Protein AF-A0A931UZX5-F1 (afdb_monomer)

Foldseek 3Di:
DLPVVLVVLVVLLVVLVVLLVLLLVQLCCCQPVVDDDLVSLLSLLCSLPVRQLVSLVCCVVPVLVSVVVLPDPNVLCVVLVVLSVVLVVLNVVLVVQPRDNRSPDDDSSSSVSSNVSSVSSVVSSVVVCVVVVVSVVVD

Structure (mmCIF, N/CA/C/O backbone):
data_AF-A0A931UZX5-F1
#
_entry.id   AF-A0A931UZX5-F1
#
loop_
_atom_site.group_PDB
_atom_site.id
_atom_site.type_symbol
_atom_site.label_atom_id
_atom_site.label_alt_id
_atom_site.label_comp_id
_atom_site.label_asym_id
_atom_site.label_entity_id
_atom_site.label_seq_id
_atom_site.pdbx_PDB_ins_code
_atom_site.Cartn_x
_atom_site.Cartn_y
_atom_site.Cartn_z
_atom_site.occupancy
_atom_site.B_iso_or_equiv
_atom_site.auth_seq_id
_atom_site.auth_comp_id
_atom_site.auth_asym_id
_atom_site.auth_atom_id
_atom_site.pdbx_PDB_model_num
ATOM 1 N N . MET A 1 1 ? -21.468 10.381 15.859 1.00 45.28 1 MET A N 1
ATOM 2 C CA . MET A 1 1 ? -20.425 10.963 14.984 1.00 45.28 1 MET A CA 1
ATOM 3 C C . MET A 1 1 ? -19.444 9.916 14.432 1.00 45.28 1 MET A C 1
ATOM 5 O O . MET A 1 1 ? -18.568 10.301 13.679 1.00 45.28 1 MET A O 1
ATOM 9 N N . SER A 1 2 ? -19.591 8.616 14.731 1.00 55.69 2 SER A N 1
ATOM 10 C CA . SER A 1 2 ? -18.682 7.550 14.265 1.00 55.69 2 SER A CA 1
ATOM 11 C C . SER A 1 2 ? -19.001 6.998 12.866 1.00 55.69 2 SER A C 1
ATOM 13 O O . SER A 1 2 ? -18.079 6.695 12.118 1.00 55.69 2 SER A O 1
ATOM 15 N N . ALA A 1 3 ? -20.280 6.925 12.477 1.00 58.62 3 ALA A N 1
ATOM 16 C CA . ALA A 1 3 ? -20.694 6.340 11.193 1.00 58.62 3 ALA A CA 1
ATOM 17 C C . ALA A 1 3 ? -20.108 7.069 9.964 1.00 58.62 3 ALA A C 1
ATOM 19 O O . ALA A 1 3 ? -19.601 6.425 9.055 1.00 58.62 3 ALA A O 1
ATOM 20 N N . SER A 1 4 ? -20.063 8.408 9.976 1.00 67.81 4 SER A N 1
ATOM 21 C CA . SER A 1 4 ? -19.553 9.197 8.842 1.00 67.81 4 SER A CA 1
ATOM 22 C C . SER A 1 4 ? -18.042 9.063 8.616 1.00 67.81 4 SER A C 1
ATOM 24 O O . SER A 1 4 ? -17.570 9.292 7.506 1.00 67.81 4 SER A O 1
ATOM 26 N N . LEU A 1 5 ?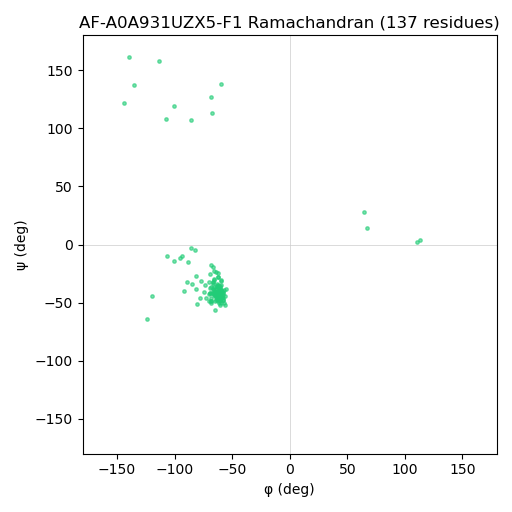 -17.271 8.724 9.657 1.00 68.81 5 LEU A N 1
ATOM 27 C CA . LEU A 1 5 ? -15.826 8.503 9.540 1.00 68.81 5 LEU A CA 1
ATOM 28 C C . LEU A 1 5 ? -15.538 7.123 8.941 1.00 68.81 5 LEU A C 1
ATOM 30 O O . LEU A 1 5 ? -14.756 7.025 8.001 1.00 68.81 5 LEU A O 1
ATOM 34 N N . LEU A 1 6 ? -16.224 6.084 9.427 1.00 68.62 6 LEU A N 1
ATOM 35 C CA . LEU A 1 6 ? -16.111 4.727 8.886 1.00 68.62 6 LEU A CA 1
ATOM 36 C C . LEU A 1 6 ? -16.567 4.659 7.423 1.00 68.62 6 LEU A C 1
ATOM 38 O O . LEU A 1 6 ? -15.881 4.062 6.602 1.00 68.62 6 LEU A O 1
ATOM 42 N N . GLU A 1 7 ? -17.665 5.333 7.068 1.00 69.44 7 GLU A N 1
ATOM 43 C CA . GLU A 1 7 ? -18.126 5.443 5.676 1.00 69.44 7 GLU A CA 1
ATOM 44 C C . GLU A 1 7 ? -17.115 6.183 4.786 1.00 69.44 7 GLU A C 1
ATOM 46 O O . GLU A 1 7 ? -16.839 5.755 3.665 1.00 69.44 7 GLU A O 1
ATOM 51 N N . SER A 1 8 ? -16.523 7.277 5.279 1.00 73.00 8 SER A N 1
ATOM 52 C CA . SER A 1 8 ? -15.488 8.017 4.545 1.00 73.00 8 SER A CA 1
ATOM 53 C C . SER A 1 8 ? -14.241 7.164 4.304 1.00 73.00 8 SER A C 1
ATOM 55 O O . SER A 1 8 ? -13.688 7.186 3.204 1.00 73.00 8 SER A O 1
ATOM 57 N N . ILE A 1 9 ? -13.804 6.409 5.311 1.00 70.38 9 ILE A N 1
ATOM 58 C CA . ILE A 1 9 ? -12.637 5.530 5.203 1.00 70.38 9 ILE A CA 1
ATOM 59 C C . ILE A 1 9 ? -12.942 4.355 4.276 1.00 70.38 9 ILE A C 1
ATOM 61 O O . ILE A 1 9 ? -12.145 4.065 3.392 1.00 70.38 9 ILE A O 1
ATOM 65 N N . HIS A 1 10 ? -14.133 3.763 4.366 1.00 74.12 10 HIS A N 1
ATOM 66 C CA . HIS A 1 10 ? -14.575 2.735 3.428 1.00 74.12 10 HIS A CA 1
ATOM 67 C C . HIS A 1 10 ? -14.565 3.243 1.975 1.00 74.12 10 HIS A C 1
ATOM 69 O O . HIS A 1 10 ? -14.051 2.577 1.080 1.00 74.12 10 HIS A O 1
ATOM 75 N N . HIS A 1 11 ? -15.041 4.467 1.722 1.00 75.44 11 HIS A N 1
ATOM 76 C CA . HIS A 1 11 ? -14.954 5.077 0.392 1.00 75.44 11 HIS A CA 1
ATOM 77 C C . HIS A 1 11 ? -13.513 5.310 -0.086 1.00 75.44 11 HIS A C 1
ATOM 79 O O . HIS A 1 11 ? -13.242 5.194 -1.285 1.00 75.44 11 HIS A O 1
ATOM 85 N N . GLN A 1 12 ? -12.592 5.662 0.815 1.00 76.06 12 GLN A N 1
ATOM 86 C CA . GLN A 1 12 ? -11.167 5.765 0.490 1.00 76.06 12 GLN A CA 1
ATOM 87 C C . GLN A 1 12 ? -10.574 4.390 0.164 1.00 76.06 12 GLN A C 1
ATOM 89 O O . GLN A 1 12 ? -9.854 4.277 -0.826 1.00 76.06 12 GLN A O 1
ATOM 94 N N . HIS A 1 13 ? -10.947 3.364 0.928 1.00 80.62 13 HIS A N 1
ATOM 95 C CA . HIS A 1 13 ? -10.505 1.984 0.755 1.00 80.62 13 HIS A CA 1
ATOM 96 C C . HIS A 1 13 ? -10.961 1.414 -0.601 1.00 80.62 13 HIS A C 1
ATOM 98 O O . HIS A 1 13 ? -10.149 0.895 -1.361 1.00 80.62 13 HIS A O 1
ATOM 104 N N . VAL A 1 14 ? -12.222 1.616 -1.001 1.00 80.19 14 VAL A N 1
ATOM 105 C CA . VAL A 1 14 ? -12.709 1.178 -2.327 1.00 80.19 14 VAL A CA 1
ATOM 106 C C . VAL A 1 14 ? -11.896 1.810 -3.463 1.00 80.19 14 VAL A C 1
ATOM 108 O O . VAL A 1 14 ? -11.436 1.122 -4.371 1.00 80.19 14 VAL A O 1
ATOM 111 N N . ARG A 1 15 ? -11.645 3.124 -3.398 1.00 82.94 15 ARG A N 1
ATOM 112 C CA . ARG A 1 15 ? -10.838 3.821 -4.419 1.00 82.94 15 ARG A CA 1
ATOM 113 C C . ARG A 1 15 ? -9.379 3.371 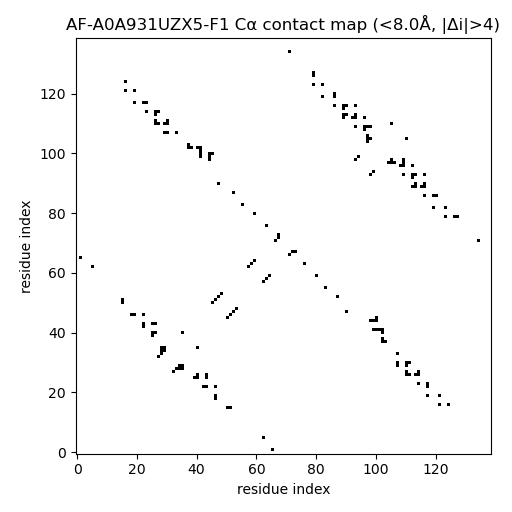-4.431 1.00 82.94 15 ARG A C 1
ATOM 115 O O . ARG A 1 15 ? -8.713 3.460 -5.463 1.00 82.94 15 ARG A O 1
ATOM 122 N N . LEU A 1 16 ? -8.858 2.969 -3.279 1.00 88.25 16 LEU A N 1
ATOM 123 C CA . LEU A 1 16 ? -7.515 2.430 -3.138 1.00 88.25 16 LEU A CA 1
ATOM 124 C C . LEU A 1 16 ? -7.406 1.055 -3.802 1.00 88.25 16 LEU A C 1
ATOM 126 O O . LEU A 1 16 ? -6.432 0.830 -4.517 1.00 88.25 16 LEU A O 1
ATOM 130 N N . LEU A 1 17 ? -8.408 0.188 -3.638 1.00 87.50 17 LEU A N 1
ATOM 131 C CA . LEU A 1 17 ? -8.464 -1.124 -4.289 1.00 87.50 17 LEU A CA 1
ATOM 132 C C . LEU A 1 17 ? -8.523 -1.017 -5.816 1.00 87.50 17 LEU A C 1
ATOM 134 O O . LEU A 1 17 ? -7.799 -1.737 -6.505 1.00 87.50 17 LEU A O 1
ATOM 138 N N . ASP A 1 18 ? -9.296 -0.069 -6.352 1.00 88.12 18 ASP A N 1
ATOM 139 C CA . ASP A 1 18 ? -9.319 0.193 -7.798 1.00 88.12 18 ASP A CA 1
ATOM 140 C C . ASP A 1 18 ? -7.915 0.556 -8.316 1.00 88.12 18 ASP A C 1
ATOM 142 O O . ASP A 1 18 ? -7.408 -0.028 -9.279 1.00 88.12 18 ASP A O 1
ATOM 146 N N . LYS A 1 19 ? -7.227 1.472 -7.621 1.00 91.12 19 LYS A N 1
ATOM 147 C CA . LYS A 1 19 ? -5.852 1.869 -7.966 1.00 91.12 19 LYS A CA 1
ATOM 148 C C . LYS A 1 19 ? -4.838 0.743 -7.775 1.00 91.12 19 LYS A C 1
ATOM 150 O O . LYS A 1 19 ? -3.868 0.659 -8.531 1.00 91.12 19 LYS A O 1
ATOM 155 N N . LEU A 1 20 ? -5.037 -0.120 -6.784 1.00 93.12 20 LEU A N 1
ATOM 156 C CA . LEU A 1 20 ? -4.201 -1.293 -6.556 1.00 93.12 20 LEU A CA 1
ATOM 157 C C . LEU A 1 20 ? -4.321 -2.279 -7.724 1.00 93.12 20 LEU A C 1
ATOM 159 O O . LEU A 1 20 ? -3.304 -2.778 -8.207 1.00 93.12 20 LEU A O 1
ATOM 163 N N . ALA A 1 21 ? -5.535 -2.512 -8.227 1.00 91.25 21 ALA A N 1
ATOM 164 C CA . ALA A 1 21 ? -5.774 -3.370 -9.384 1.00 91.25 21 ALA A CA 1
ATOM 165 C C . ALA A 1 21 ? -5.112 -2.817 -10.658 1.00 91.25 21 ALA A C 1
ATOM 167 O O . ALA A 1 21 ? -4.454 -3.563 -11.392 1.00 91.25 21 ALA A O 1
ATOM 168 N N . GLU A 1 22 ? -5.217 -1.505 -10.894 1.00 91.38 22 GLU A N 1
ATOM 169 C CA . GLU A 1 22 ? -4.519 -0.825 -11.992 1.00 91.38 22 GLU A CA 1
ATOM 170 C C . GLU A 1 22 ? -2.994 -0.957 -11.864 1.00 91.38 22 GLU A C 1
ATOM 172 O O . GLU A 1 22 ? -2.320 -1.358 -12.817 1.00 91.38 22 GLU A O 1
ATOM 177 N N . THR A 1 23 ? -2.454 -0.702 -10.669 1.00 91.69 23 THR A N 1
ATOM 178 C CA . THR A 1 23 ? -1.021 -0.837 -10.361 1.00 91.69 23 THR A CA 1
ATOM 179 C C . THR A 1 23 ? -0.546 -2.271 -10.603 1.00 91.69 23 THR A C 1
ATOM 181 O O . THR A 1 23 ? 0.467 -2.492 -11.264 1.00 91.69 23 THR A O 1
ATOM 184 N N . SER A 1 24 ? -1.314 -3.262 -10.149 1.00 92.81 24 SER A N 1
ATOM 185 C CA . SER A 1 24 ? -1.045 -4.688 -10.361 1.00 92.81 24 SER A CA 1
ATOM 186 C C . SER A 1 24 ? -0.989 -5.068 -11.841 1.00 92.81 24 SER A C 1
ATOM 188 O O . SER A 1 24 ? -0.149 -5.870 -12.253 1.00 92.81 24 SER A O 1
ATOM 190 N N . ALA A 1 25 ? -1.863 -4.498 -12.674 1.00 91.50 25 ALA A N 1
ATOM 191 C CA . ALA A 1 25 ? -1.840 -4.743 -14.113 1.00 91.50 25 ALA A CA 1
ATOM 192 C C . ALA A 1 25 ? -0.565 -4.189 -14.771 1.00 91.50 25 ALA A C 1
ATOM 194 O O . ALA A 1 25 ? 0.056 -4.887 -15.570 1.00 91.50 25 ALA A O 1
ATOM 195 N N . VAL A 1 26 ? -0.147 -2.973 -14.401 1.00 90.50 26 VAL A N 1
ATOM 196 C CA . VAL A 1 26 ? 1.085 -2.350 -14.919 1.00 90.50 26 VAL A CA 1
ATOM 197 C C . VAL A 1 26 ? 2.325 -3.130 -14.486 1.00 90.50 26 VAL A C 1
ATOM 199 O O . VAL A 1 26 ? 3.213 -3.400 -15.289 1.00 90.50 26 VAL A O 1
ATOM 202 N N . VAL A 1 27 ? 2.390 -3.533 -13.218 1.00 90.38 27 VAL A N 1
ATOM 203 C CA . VAL A 1 27 ? 3.542 -4.269 -12.687 1.00 90.38 27 VAL A CA 1
ATOM 204 C C . VAL A 1 27 ? 3.681 -5.635 -13.353 1.00 90.38 27 VAL A C 1
ATOM 206 O O . VAL A 1 27 ? 4.789 -6.023 -13.727 1.00 90.38 27 VAL A O 1
ATOM 209 N N . ARG A 1 28 ? 2.564 -6.336 -13.583 1.00 89.12 28 ARG A N 1
ATOM 210 C CA . ARG A 1 28 ? 2.568 -7.609 -14.312 1.00 89.12 28 ARG A CA 1
ATOM 211 C C . ARG A 1 28 ? 2.996 -7.457 -15.766 1.00 89.12 28 ARG A C 1
ATOM 213 O O . ARG A 1 28 ? 3.790 -8.273 -16.209 1.00 89.12 28 ARG A O 1
ATOM 220 N N .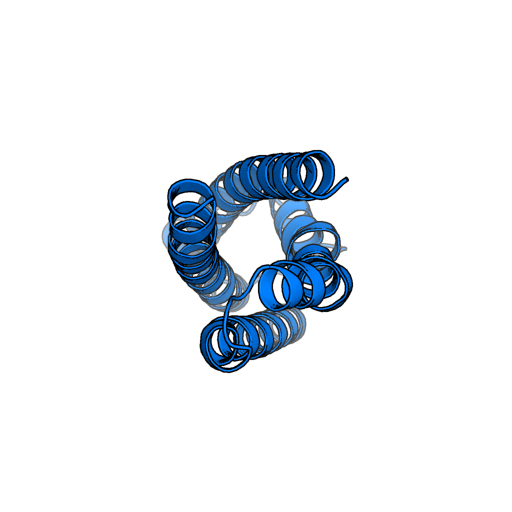 SER A 1 29 ? 2.566 -6.416 -16.485 1.00 87.44 29 SER A N 1
ATOM 221 C CA . SER A 1 29 ? 3.006 -6.235 -17.880 1.00 87.44 29 SER A CA 1
ATOM 222 C C . SER A 1 29 ? 4.517 -6.010 -17.990 1.00 87.44 29 SER A C 1
ATOM 224 O O . SER A 1 29 ? 5.147 -6.471 -18.938 1.00 87.44 29 SER A O 1
ATOM 226 N N . VAL A 1 30 ? 5.124 -5.336 -17.007 1.00 86.06 30 VAL A N 1
ATOM 227 C CA . VAL A 1 30 ? 6.585 -5.171 -16.959 1.00 86.06 30 VAL A CA 1
ATOM 228 C C . VAL A 1 30 ? 7.277 -6.480 -16.572 1.00 86.06 30 VAL A C 1
ATOM 230 O O . VAL A 1 30 ? 8.249 -6.861 -17.218 1.00 86.06 30 VAL A O 1
ATOM 233 N N . ARG A 1 31 ? 6.786 -7.175 -15.537 1.00 85.56 31 ARG A N 1
ATOM 234 C CA . ARG A 1 31 ? 7.404 -8.406 -15.016 1.00 85.56 31 ARG A CA 1
ATOM 235 C C . ARG A 1 31 ? 7.295 -9.582 -15.991 1.00 85.56 31 ARG A C 1
ATOM 237 O O . ARG A 1 31 ? 8.278 -10.287 -16.190 1.00 85.56 31 ARG A O 1
ATOM 244 N N . ASP A 1 32 ? 6.111 -9.801 -16.559 1.00 86.75 32 ASP A N 1
ATOM 245 C CA . ASP A 1 32 ? 5.783 -11.003 -17.333 1.00 86.75 32 ASP A CA 1
ATOM 246 C C . ASP A 1 32 ? 6.073 -10.813 -18.829 1.00 86.75 32 ASP A C 1
ATOM 248 O O . ASP A 1 32 ? 6.613 -11.714 -19.469 1.00 86.75 32 ASP A O 1
ATOM 252 N N . ASP A 1 33 ? 5.770 -9.627 -19.373 1.00 84.56 33 ASP A N 1
ATOM 253 C CA . ASP A 1 33 ? 5.868 -9.357 -20.814 1.00 84.56 33 ASP A CA 1
ATOM 254 C C . ASP A 1 33 ? 7.062 -8.460 -21.186 1.00 84.56 33 ASP A C 1
ATOM 256 O O . ASP A 1 33 ? 7.356 -8.270 -22.369 1.00 84.56 33 ASP A O 1
ATOM 260 N N . GLY A 1 34 ? 7.750 -7.868 -20.200 1.00 81.00 34 GLY A N 1
ATOM 261 C CA . GLY A 1 34 ? 8.817 -6.890 -20.435 1.00 81.00 34 GLY A CA 1
ATOM 262 C C . GLY A 1 34 ? 8.322 -5.572 -21.047 1.00 81.00 34 GLY A C 1
ATOM 263 O O . GLY A 1 34 ? 9.124 -4.786 -21.554 1.00 81.00 34 GLY A O 1
ATOM 264 N N . ILE A 1 35 ? 7.007 -5.323 -21.034 1.00 79.44 35 ILE A N 1
ATOM 265 C CA . ILE A 1 35 ? 6.392 -4.144 -21.649 1.00 79.44 35 ILE A CA 1
ATOM 266 C C . ILE A 1 35 ? 6.424 -2.988 -20.652 1.00 79.44 35 ILE A C 1
ATOM 268 O O . ILE A 1 35 ? 5.652 -2.956 -19.691 1.00 79.44 35 ILE A O 1
ATOM 272 N N . LEU A 1 36 ? 7.294 -2.013 -20.919 1.00 79.81 36 LEU A N 1
ATOM 273 C CA . LEU A 1 36 ? 7.424 -0.795 -20.125 1.00 79.81 36 LEU A CA 1
ATOM 274 C C . LEU A 1 36 ? 6.704 0.385 -20.784 1.00 79.81 36 LEU A C 1
ATOM 276 O O . LEU A 1 36 ? 7.083 0.842 -21.861 1.00 79.81 36 LEU A O 1
ATOM 280 N N . ASP A 1 37 ? 5.718 0.925 -20.074 1.00 84.44 37 ASP A N 1
ATOM 281 C CA . ASP A 1 37 ? 5.158 2.251 -20.323 1.00 84.44 37 ASP A CA 1
ATOM 282 C C . ASP A 1 37 ? 5.627 3.193 -19.197 1.00 84.44 37 ASP A C 1
ATOM 284 O O . ASP A 1 37 ? 5.152 3.065 -18.063 1.00 84.44 37 ASP A O 1
ATOM 288 N N . PRO A 1 38 ? 6.551 4.134 -19.469 1.00 82.69 38 PRO A N 1
ATOM 289 C CA . PRO A 1 38 ? 7.093 5.036 -18.451 1.00 82.69 38 PRO A CA 1
ATOM 290 C C . PRO A 1 38 ? 6.038 5.906 -17.759 1.00 82.69 38 PRO A C 1
ATOM 292 O O . PRO A 1 38 ? 6.191 6.245 -16.586 1.00 82.69 38 PRO A O 1
ATOM 295 N N . VAL A 1 39 ? 4.956 6.264 -18.461 1.00 86.06 39 VAL A N 1
ATOM 296 C CA . VAL A 1 39 ? 3.866 7.061 -17.881 1.00 86.06 39 VAL A CA 1
ATOM 297 C C . VAL A 1 39 ? 3.108 6.214 -16.869 1.00 86.06 39 VAL A C 1
ATOM 299 O O . VAL A 1 39 ? 2.923 6.637 -15.730 1.00 86.06 39 VAL A O 1
ATOM 302 N N . ARG A 1 40 ? 2.730 4.989 -17.247 1.00 87.38 40 ARG A N 1
ATOM 303 C CA . ARG A 1 40 ? 2.033 4.068 -16.337 1.00 87.38 40 ARG A CA 1
ATOM 304 C C . ARG A 1 40 ? 2.923 3.632 -15.180 1.00 87.38 40 ARG A C 1
ATOM 306 O O . ARG A 1 40 ? 2.435 3.460 -14.070 1.00 87.38 40 ARG A O 1
ATOM 313 N N . TRP A 1 41 ? 4.228 3.514 -15.402 1.00 87.06 41 TRP A N 1
ATOM 314 C CA . TRP A 1 41 ? 5.163 3.203 -14.330 1.00 87.06 41 TRP A CA 1
ATOM 315 C C . TRP A 1 41 ? 5.304 4.339 -13.309 1.00 87.06 41 TRP A C 1
ATOM 317 O O . TRP A 1 41 ? 5.390 4.097 -12.106 1.00 87.06 41 TRP A O 1
ATOM 327 N N . ARG A 1 42 ? 5.261 5.599 -13.749 1.00 88.62 42 ARG A N 1
ATOM 328 C CA . ARG A 1 42 ? 5.207 6.733 -12.817 1.00 88.62 42 ARG A CA 1
ATOM 329 C C . ARG A 1 42 ? 3.962 6.677 -11.930 1.00 88.62 42 ARG A C 1
ATOM 331 O O . ARG A 1 42 ? 4.046 7.010 -10.751 1.00 88.62 42 ARG A O 1
ATOM 338 N N . GLU A 1 43 ? 2.835 6.212 -12.461 1.00 91.00 43 GLU A N 1
ATOM 339 C CA . GLU A 1 43 ? 1.618 6.015 -11.666 1.00 91.00 43 GLU A CA 1
ATOM 340 C C . GLU A 1 43 ? 1.783 4.922 -10.596 1.00 91.00 43 GLU A C 1
ATOM 342 O O . GLU A 1 43 ? 1.228 5.067 -9.512 1.00 91.00 43 GLU A O 1
ATOM 347 N N . VAL A 1 44 ? 2.621 3.902 -10.819 1.00 92.25 44 VAL A N 1
ATOM 348 C CA . VAL A 1 44 ? 2.990 2.914 -9.783 1.00 92.25 44 VAL A CA 1
ATOM 349 C C . VAL A 1 44 ? 3.732 3.587 -8.624 1.00 92.25 44 VAL A C 1
ATOM 351 O O . VAL A 1 44 ? 3.384 3.379 -7.462 1.00 92.25 44 VAL A O 1
ATOM 354 N N . TYR A 1 45 ? 4.725 4.437 -8.919 1.00 92.75 45 TYR A N 1
ATOM 355 C CA . TYR A 1 45 ? 5.417 5.221 -7.887 1.00 92.75 45 TYR A CA 1
ATOM 356 C C . TYR A 1 45 ? 4.428 6.102 -7.111 1.00 92.75 45 TYR A C 1
ATOM 358 O O . TYR A 1 45 ? 4.414 6.096 -5.878 1.00 92.75 45 TYR A O 1
ATOM 366 N N . ARG A 1 46 ? 3.560 6.828 -7.826 1.00 93.00 46 ARG A N 1
ATOM 367 C CA . ARG A 1 46 ? 2.554 7.699 -7.206 1.00 93.00 46 ARG A CA 1
ATOM 368 C C . ARG A 1 46 ? 1.573 6.914 -6.349 1.00 93.00 46 ARG A C 1
ATOM 370 O O . ARG A 1 46 ? 1.254 7.354 -5.252 1.00 93.00 46 ARG A O 1
ATOM 377 N N . PHE A 1 47 ? 1.133 5.743 -6.796 1.00 94.44 47 PHE A N 1
ATOM 378 C CA . PHE A 1 47 ? 0.283 4.875 -5.993 1.00 94.44 47 PHE A CA 1
ATOM 379 C C . PHE A 1 47 ? 0.948 4.536 -4.656 1.00 94.44 47 PHE A C 1
ATOM 381 O O . PHE A 1 47 ? 0.352 4.783 -3.610 1.00 94.44 47 PHE A O 1
ATOM 388 N N . ILE A 1 48 ? 2.192 4.049 -4.667 1.00 94.75 48 ILE A N 1
ATOM 389 C CA . ILE A 1 48 ? 2.885 3.6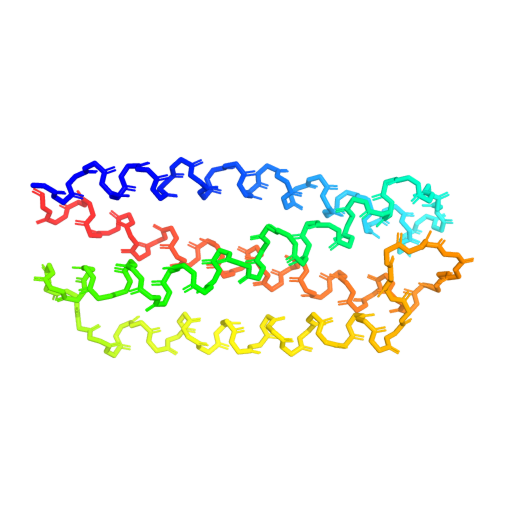59 -3.432 1.00 94.75 48 ILE A CA 1
ATOM 390 C C . ILE A 1 48 ? 3.055 4.863 -2.493 1.00 94.75 48 ILE A C 1
ATOM 392 O O 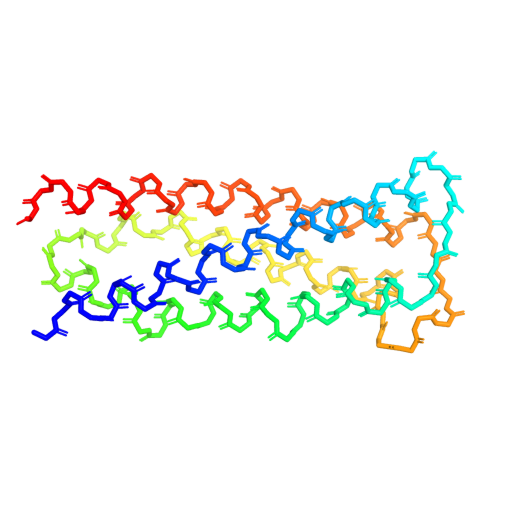. ILE A 1 48 ? 2.684 4.789 -1.321 1.00 94.75 48 ILE A O 1
ATOM 396 N N . HIS A 1 49 ? 3.573 5.985 -2.995 1.00 94.06 49 HIS A N 1
ATOM 397 C CA . HIS A 1 49 ? 4.007 7.101 -2.146 1.00 94.06 49 HIS A CA 1
ATOM 398 C C . HIS A 1 49 ? 2.930 8.138 -1.832 1.00 94.06 49 HIS A C 1
ATOM 400 O O . HIS A 1 49 ? 2.956 8.734 -0.757 1.00 94.06 49 HIS A O 1
ATOM 406 N N . GLU A 1 50 ? 1.994 8.372 -2.748 1.00 93.50 50 GLU A N 1
ATOM 407 C CA . GLU A 1 50 ? 0.963 9.408 -2.607 1.00 93.50 50 GLU A CA 1
ATOM 408 C C . GLU A 1 50 ? -0.386 8.833 -2.162 1.00 93.50 50 GLU A C 1
ATOM 410 O O . GLU A 1 50 ? -1.260 9.597 -1.756 1.00 93.50 50 GLU A O 1
ATOM 415 N N . VAL A 1 51 ? -0.577 7.510 -2.236 1.00 93.00 51 VAL A N 1
ATOM 416 C CA . VAL A 1 51 ? -1.864 6.868 -1.926 1.00 93.00 51 VAL A CA 1
ATOM 417 C C . VAL A 1 51 ? -1.718 5.801 -0.843 1.00 93.00 51 VAL A C 1
ATOM 419 O O . VAL A 1 51 ? -2.259 5.975 0.244 1.00 93.00 51 VAL A O 1
ATOM 422 N N . ALA A 1 52 ? -0.965 4.734 -1.110 1.00 93.75 52 ALA A N 1
ATOM 423 C CA . ALA A 1 52 ? -0.878 3.564 -0.243 1.00 93.75 52 ALA A CA 1
ATOM 424 C C . ALA A 1 52 ? -0.233 3.891 1.111 1.00 93.75 52 ALA A C 1
ATOM 426 O O . ALA A 1 52 ? -0.857 3.703 2.147 1.00 93.75 52 ALA A O 1
ATOM 427 N N . LEU A 1 53 ? 0.989 4.436 1.134 1.00 95.00 53 LEU A N 1
ATOM 428 C CA . LEU A 1 53 ? 1.665 4.749 2.401 1.00 95.00 53 LEU A CA 1
ATOM 429 C C . LEU A 1 53 ? 0.940 5.821 3.241 1.00 95.00 53 LEU A C 1
ATOM 431 O O . LEU A 1 53 ? 0.847 5.642 4.458 1.00 95.00 53 LEU A O 1
ATOM 435 N N . PRO A 1 54 ? 0.410 6.918 2.658 1.00 92.56 54 PRO A N 1
ATOM 436 C CA . PRO A 1 54 ? -0.417 7.861 3.407 1.00 92.56 54 PRO A CA 1
ATOM 437 C C . PRO A 1 54 ? -1.679 7.236 4.006 1.00 92.56 54 PRO A C 1
ATOM 439 O O . PRO A 1 54 ? -2.058 7.623 5.108 1.00 92.56 54 PRO A O 1
ATOM 442 N N . HIS A 1 55 ? -2.300 6.270 3.322 1.00 91.62 55 HIS A N 1
ATOM 443 C CA . HIS A 1 55 ? -3.470 5.556 3.833 1.00 91.62 55 HIS A CA 1
ATOM 444 C C . HIS A 1 55 ? -3.149 4.772 5.111 1.00 91.62 55 HIS A C 1
ATOM 446 O O . HIS A 1 55 ? -3.797 5.011 6.125 1.00 91.62 55 HIS A O 1
ATOM 452 N N . LEU A 1 56 ? -2.062 3.990 5.117 1.00 93.25 56 LEU A N 1
ATOM 453 C CA . LEU A 1 56 ? -1.620 3.244 6.309 1.00 93.25 56 LEU A CA 1
ATOM 454 C C . LEU A 1 56 ? -1.377 4.165 7.516 1.00 93.25 56 LEU A C 1
ATOM 456 O O . LEU A 1 56 ? -1.686 3.841 8.662 1.00 93.25 56 LEU A O 1
ATOM 460 N N . ASN A 1 57 ? -0.804 5.347 7.264 1.00 92.75 57 ASN A N 1
ATOM 461 C CA . ASN A 1 57 ? -0.572 6.337 8.316 1.00 92.75 57 ASN A CA 1
ATOM 462 C C . ASN A 1 57 ? -1.887 6.939 8.831 1.00 92.75 57 ASN A C 1
ATOM 464 O O . ASN A 1 57 ? -2.002 7.226 10.020 1.00 92.75 57 ASN A O 1
ATOM 468 N N . HIS A 1 58 ? -2.859 7.157 7.943 1.00 89.25 58 HIS A N 1
ATOM 469 C CA . HIS A 1 58 ? -4.175 7.662 8.316 1.00 89.25 58 HIS A CA 1
ATOM 470 C C . HIS A 1 58 ? -4.937 6.650 9.174 1.00 89.25 58 HIS A C 1
ATOM 472 O O . HIS A 1 58 ? -5.516 7.029 10.188 1.00 89.25 58 HIS A O 1
ATOM 478 N N . GLU A 1 59 ? -4.886 5.366 8.825 1.00 90.00 59 GLU A N 1
ATOM 479 C CA . GLU A 1 59 ? -5.504 4.304 9.619 1.00 90.00 59 GLU A CA 1
ATOM 480 C C . GLU A 1 59 ? -4.929 4.242 11.030 1.00 90.00 59 GLU A C 1
ATOM 482 O O . GLU A 1 59 ? -5.675 4.273 12.006 1.00 90.00 59 GLU A O 1
ATOM 487 N N . GLU A 1 60 ? -3.601 4.219 11.151 1.00 92.56 60 GLU A N 1
ATOM 488 C CA . GLU A 1 60 ? -2.930 4.165 12.450 1.00 92.56 60 GLU A CA 1
ATOM 489 C C . GLU A 1 60 ? -3.227 5.395 13.317 1.00 92.56 60 GLU A C 1
ATOM 491 O O . GLU A 1 60 ? -3.361 5.265 14.536 1.00 92.56 60 GLU A O 1
ATOM 496 N N . ALA A 1 61 ? -3.328 6.578 12.706 1.00 91.00 61 ALA A N 1
ATOM 497 C CA . ALA A 1 61 ? -3.542 7.833 13.419 1.00 91.00 61 ALA A CA 1
ATOM 498 C C . ALA A 1 61 ? -5.011 8.080 13.794 1.00 91.00 61 ALA A C 1
ATOM 500 O O . ALA A 1 61 ? -5.280 8.604 14.873 1.00 91.00 61 ALA A O 1
ATOM 501 N N . GLU A 1 62 ? -5.952 7.717 12.920 1.00 86.81 62 GLU A N 1
ATOM 502 C CA . GLU A 1 62 ? -7.352 8.146 13.019 1.00 86.81 62 GLU A CA 1
ATOM 503 C C . GLU A 1 62 ? -8.320 6.966 13.170 1.00 86.81 62 GLU A C 1
ATOM 505 O O . GLU A 1 62 ? -9.215 7.003 14.014 1.00 86.81 62 GLU A O 1
ATOM 510 N N . LEU A 1 63 ? -8.147 5.889 12.398 1.00 85.50 63 LEU A N 1
ATOM 511 C CA . LEU A 1 63 ? -9.102 4.775 12.375 1.00 85.50 63 LEU A CA 1
ATOM 512 C C . LEU A 1 63 ? -8.914 3.811 13.542 1.00 85.50 63 LEU A C 1
ATOM 514 O O . LEU A 1 63 ? -9.872 3.482 14.241 1.00 85.50 63 LEU A O 1
ATOM 518 N N . PHE A 1 64 ? -7.683 3.350 13.755 1.00 90.12 64 PHE A N 1
ATOM 519 C CA . PHE A 1 64 ? -7.340 2.371 14.781 1.00 90.12 64 PHE A CA 1
ATOM 520 C C . PHE A 1 64 ? -7.772 2.834 16.183 1.00 90.12 64 PHE A C 1
ATOM 522 O O . PHE A 1 64 ? -8.405 2.046 16.891 1.00 90.12 64 PHE A O 1
ATOM 529 N N . PRO A 1 65 ? -7.553 4.102 16.592 1.00 89.56 65 PRO A N 1
ATOM 530 C CA . PRO A 1 65 ? -8.082 4.602 17.860 1.00 89.56 65 PRO A CA 1
ATOM 531 C C . PRO A 1 65 ? -9.613 4.549 17.943 1.00 89.56 65 PRO A C 1
ATOM 533 O O . PRO A 1 65 ? -10.166 4.223 18.996 1.00 89.56 65 PRO A O 1
ATOM 536 N N . VAL A 1 66 ? -10.308 4.841 16.839 1.00 85.62 66 VAL A N 1
ATOM 537 C CA . VAL A 1 66 ? -11.775 4.846 16.788 1.00 85.62 66 VAL A CA 1
ATOM 538 C C . VAL A 1 66 ? -12.325 3.433 16.935 1.00 85.62 66 VAL A C 1
ATOM 540 O O . VAL A 1 66 ? -13.179 3.219 17.794 1.00 85.62 66 VAL A O 1
ATOM 543 N N . VAL A 1 67 ? -11.814 2.450 16.194 1.00 84.44 67 VAL A N 1
ATOM 544 C CA . VAL A 1 67 ? -12.304 1.064 16.310 1.00 84.44 67 VAL A CA 1
ATOM 545 C C . VAL A 1 67 ? -11.984 0.452 17.678 1.00 84.44 67 VAL A C 1
ATOM 547 O O . VAL A 1 67 ? -12.808 -0.281 18.223 1.00 84.44 67 VAL A O 1
ATOM 550 N N . VAL A 1 68 ? -10.861 0.832 18.303 1.00 88.81 68 VAL A N 1
ATOM 551 C CA . VAL A 1 68 ? -10.568 0.453 19.696 1.00 88.81 68 VAL A CA 1
ATOM 552 C C . VAL A 1 68 ? -11.581 1.069 20.660 1.00 88.81 68 VAL A C 1
ATOM 554 O O . VAL A 1 68 ? -12.095 0.384 21.543 1.00 88.81 68 VAL A O 1
ATOM 557 N N . SER A 1 69 ? -11.943 2.341 20.465 1.00 86.38 69 SER A N 1
ATOM 558 C CA . SER A 1 69 ? -12.973 3.005 21.277 1.00 86.38 69 SER A CA 1
ATOM 559 C C . SER A 1 69 ? -14.370 2.390 21.114 1.00 86.38 69 SER A C 1
ATOM 561 O O . SER A 1 69 ? -15.196 2.495 22.020 1.00 86.38 69 SER A O 1
ATOM 563 N N . MET A 1 70 ? -14.621 1.714 19.988 1.00 82.56 70 MET A N 1
ATOM 564 C CA . MET A 1 70 ? -15.861 0.982 19.714 1.00 82.56 70 MET A CA 1
ATOM 565 C C . MET A 1 70 ? -15.879 -0.423 20.336 1.00 82.56 70 MET A C 1
ATOM 567 O O . MET A 1 70 ? -16.917 -1.077 20.315 1.00 82.56 70 MET A O 1
ATOM 571 N N . GLY A 1 71 ? -14.776 -0.865 20.950 1.00 83.88 71 GLY A N 1
ATOM 572 C CA . GLY A 1 71 ? -14.696 -2.133 21.678 1.00 83.88 71 GLY A CA 1
ATOM 573 C C . GLY A 1 71 ? -13.834 -3.202 21.012 1.00 83.88 71 GLY A C 1
ATOM 574 O O . GLY A 1 71 ? -13.727 -4.299 21.563 1.00 83.88 71 GLY A O 1
ATOM 575 N N . LEU A 1 72 ? -13.192 -2.912 19.873 1.00 85.38 72 LEU A N 1
ATOM 576 C CA . LEU A 1 72 ? -12.197 -3.822 19.312 1.00 85.38 72 LEU A CA 1
ATOM 577 C C . LEU A 1 72 ? -10.950 -3.850 20.222 1.00 85.38 72 LEU A C 1
ATOM 579 O O . LEU A 1 72 ? -10.385 -2.792 20.506 1.00 85.38 72 LEU A O 1
ATOM 583 N N . PRO A 1 73 ? -10.469 -5.023 20.671 1.00 87.25 73 PRO A N 1
ATOM 584 C CA . PRO A 1 73 ? -9.222 -5.099 21.425 1.00 87.25 73 PRO A CA 1
ATOM 585 C C . PRO A 1 73 ? -8.050 -4.563 20.597 1.00 87.25 73 PRO A C 1
ATOM 587 O O . PRO A 1 73 ? -7.931 -4.881 19.414 1.00 87.25 73 PRO A O 1
ATOM 590 N N . ALA A 1 74 ? -7.151 -3.791 21.211 1.00 88.44 74 ALA A N 1
ATOM 591 C CA . ALA A 1 74 ? -5.979 -3.260 20.511 1.00 88.44 74 ALA A CA 1
ATOM 592 C C . ALA A 1 74 ? -5.094 -4.384 19.944 1.00 88.44 74 ALA A C 1
ATOM 594 O O . ALA A 1 74 ? -4.508 -4.232 18.873 1.00 88.44 74 ALA A O 1
ATOM 595 N N . GLU A 1 75 ? -5.061 -5.540 20.612 1.00 89.69 75 GLU A N 1
ATOM 596 C CA . GLU A 1 75 ? -4.345 -6.738 20.174 1.00 89.69 75 GLU A CA 1
ATOM 597 C C . GLU A 1 75 ? -4.884 -7.290 18.848 1.00 89.69 75 GLU A C 1
ATOM 599 O O . GLU A 1 75 ? -4.133 -7.890 18.077 1.00 89.69 75 GLU A O 1
ATOM 604 N N . ALA A 1 76 ? -6.168 -7.058 18.548 1.00 86.12 76 ALA A N 1
ATOM 605 C CA . ALA A 1 76 ? -6.767 -7.455 17.280 1.00 86.12 76 ALA A CA 1
ATOM 606 C C . ALA A 1 76 ? -6.219 -6.638 16.098 1.00 86.12 76 ALA A C 1
ATOM 608 O O . ALA A 1 76 ? -6.332 -7.090 14.968 1.00 86.12 76 ALA A O 1
ATOM 609 N N . LEU A 1 77 ? -5.581 -5.485 16.331 1.00 91.44 77 LEU A N 1
ATOM 610 C CA . LEU A 1 77 ? -4.962 -4.659 15.284 1.00 91.44 77 LEU A CA 1
ATOM 611 C C . LEU A 1 77 ? -3.471 -4.960 15.072 1.00 91.44 77 LEU A C 1
ATOM 613 O O . LEU A 1 77 ? -2.871 -4.486 14.110 1.00 91.44 77 LEU A O 1
ATOM 617 N N . GLU A 1 78 ? -2.841 -5.756 15.940 1.00 91.62 78 GLU A N 1
ATOM 618 C CA . GLU A 1 78 ? -1.392 -6.005 15.888 1.00 91.62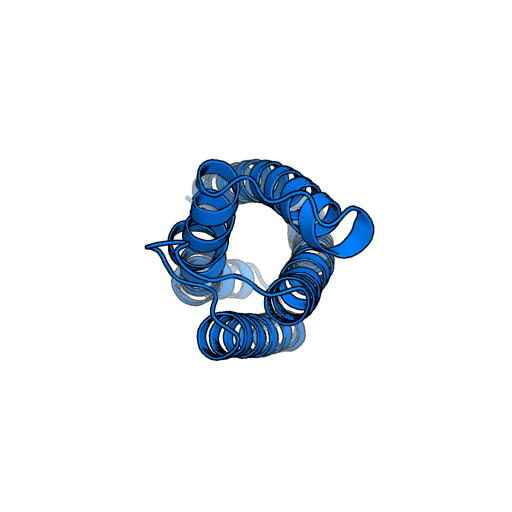 78 GLU A CA 1
ATOM 619 C C . GLU A 1 78 ? -0.955 -6.772 14.635 1.00 91.62 78 GLU A C 1
ATOM 621 O O . GLU A 1 78 ? 0.211 -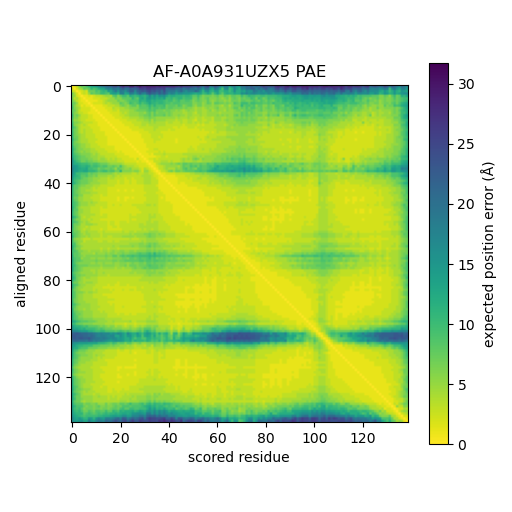6.724 14.240 1.00 91.62 78 GLU A O 1
ATOM 626 N N . PHE A 1 79 ? -1.857 -7.513 13.988 1.00 91.62 79 PHE A N 1
ATOM 627 C CA . PHE A 1 79 ? -1.544 -8.111 12.692 1.00 91.62 79 PHE A CA 1
ATOM 628 C C . PHE A 1 79 ? -1.544 -7.061 11.568 1.00 91.62 79 PHE A C 1
ATOM 630 O O . PHE A 1 79 ? -0.606 -7.070 10.775 1.00 91.62 79 PHE A O 1
ATOM 637 N N . LEU A 1 80 ? -2.498 -6.118 11.556 1.00 94.00 80 LEU A N 1
ATOM 638 C CA . LEU A 1 80 ? -2.540 -5.029 10.570 1.00 94.00 80 LEU A CA 1
ATOM 639 C C . LEU A 1 80 ? -1.315 -4.123 10.706 1.00 94.00 80 LEU A C 1
ATOM 641 O O . LEU A 1 80 ? -0.634 -3.861 9.724 1.00 94.00 80 LEU A O 1
ATOM 645 N N . LYS A 1 81 ? -0.928 -3.751 11.933 1.00 94.88 81 LYS A N 1
ATOM 646 C CA . LYS A 1 81 ? 0.302 -2.969 12.163 1.00 94.88 81 LYS A CA 1
ATOM 647 C C . LYS A 1 81 ? 1.555 -3.666 11.622 1.00 94.88 81 LYS A C 1
ATOM 649 O O . LYS A 1 81 ? 2.404 -3.023 11.009 1.00 94.88 81 LYS A O 1
ATOM 654 N N . ARG A 1 82 ? 1.663 -4.988 11.799 1.00 96.69 82 ARG A N 1
ATOM 655 C CA . ARG A 1 82 ? 2.766 -5.780 11.225 1.00 96.69 82 ARG A CA 1
ATOM 656 C C . ARG A 1 82 ? 2.718 -5.816 9.699 1.00 96.69 82 ARG A C 1
ATOM 658 O O . ARG A 1 82 ? 3.767 -5.725 9.062 1.00 96.69 82 ARG A O 1
ATOM 665 N N . ASP A 1 83 ? 1.527 -5.909 9.110 1.00 96.44 83 ASP A N 1
ATOM 666 C CA . ASP A 1 83 ? 1.364 -5.769 7.662 1.00 96.44 83 ASP A CA 1
ATOM 667 C C . ASP A 1 83 ? 1.847 -4.378 7.205 1.00 96.44 83 ASP A C 1
ATOM 669 O O . ASP A 1 83 ? 2.628 -4.295 6.258 1.00 96.44 83 ASP A O 1
ATOM 673 N N . HIS A 1 84 ? 1.508 -3.298 7.918 1.00 97.69 84 HIS A N 1
ATOM 674 C CA . HIS A 1 84 ? 1.946 -1.940 7.575 1.00 97.69 84 HIS A CA 1
ATOM 675 C C . HIS A 1 84 ? 3.471 -1.780 7.644 1.00 97.69 84 HIS A C 1
ATOM 677 O O . HIS A 1 84 ? 4.078 -1.148 6.777 1.00 97.69 84 HIS A O 1
ATOM 683 N N . GLU A 1 85 ? 4.123 -2.345 8.662 1.00 98.06 85 GLU A N 1
ATOM 684 C CA . GLU A 1 85 ? 5.588 -2.377 8.756 1.00 98.06 85 GLU A CA 1
ATOM 685 C C . GLU A 1 85 ? 6.215 -3.100 7.558 1.00 98.06 85 GLU A C 1
ATOM 687 O O . GLU A 1 85 ? 7.164 -2.591 6.949 1.00 98.06 85 GLU A O 1
ATOM 692 N N . ASN A 1 86 ? 5.659 -4.252 7.173 1.00 97.88 86 ASN A N 1
ATOM 693 C CA . ASN A 1 86 ? 6.111 -5.003 6.007 1.00 97.88 86 ASN A CA 1
ATOM 694 C C . ASN A 1 86 ? 5.889 -4.222 4.700 1.00 97.88 86 ASN A C 1
ATOM 696 O O . ASN A 1 86 ? 6.782 -4.169 3.855 1.00 97.88 86 ASN A O 1
ATOM 700 N N . LEU A 1 87 ? 4.747 -3.550 4.545 1.00 98.00 87 LEU A N 1
ATOM 701 C CA . LEU A 1 87 ? 4.454 -2.704 3.386 1.00 98.00 87 LEU A CA 1
ATOM 702 C C . LEU A 1 87 ? 5.435 -1.534 3.280 1.00 98.00 87 LEU A C 1
ATOM 704 O O . LEU A 1 87 ? 6.006 -1.301 2.215 1.00 98.00 87 LEU A O 1
ATOM 708 N N . ARG A 1 88 ? 5.727 -0.849 4.391 1.00 98.31 88 ARG A N 1
ATOM 709 C CA . ARG A 1 88 ? 6.749 0.212 4.438 1.00 98.31 88 ARG A CA 1
ATOM 710 C C . ARG A 1 88 ? 8.142 -0.322 4.102 1.00 98.31 88 ARG A C 1
ATOM 712 O O . ARG A 1 88 ? 8.913 0.359 3.426 1.00 98.31 88 ARG A O 1
ATOM 719 N N . PHE A 1 89 ? 8.479 -1.528 4.554 1.00 97.81 89 PHE A N 1
ATOM 720 C CA . PHE A 1 89 ? 9.735 -2.186 4.200 1.00 97.81 89 PHE A CA 1
ATOM 721 C C . PHE A 1 89 ? 9.816 -2.494 2.699 1.00 97.81 89 PHE A C 1
ATOM 723 O O . PHE A 1 89 ? 10.817 -2.169 2.060 1.00 97.81 89 PHE A O 1
ATOM 730 N N . LEU A 1 90 ? 8.763 -3.070 2.119 1.00 97.25 90 LEU A N 1
ATOM 731 C CA . LEU A 1 90 ? 8.695 -3.383 0.692 1.00 97.25 90 LEU A CA 1
ATOM 732 C C . LEU A 1 90 ? 8.725 -2.120 -0.179 1.00 97.25 90 LEU A C 1
ATOM 734 O O . LEU A 1 90 ? 9.429 -2.114 -1.185 1.00 97.25 90 LEU A O 1
ATOM 738 N N . ALA A 1 91 ? 8.068 -1.034 0.237 1.00 96.25 91 ALA A N 1
ATOM 739 C CA . ALA A 1 91 ? 8.138 0.255 -0.450 1.00 96.25 91 ALA A CA 1
ATOM 740 C C . ALA A 1 91 ? 9.575 0.806 -0.489 1.00 96.25 91 ALA A C 1
ATOM 742 O O . ALA A 1 91 ? 10.082 1.133 -1.559 1.00 96.25 91 ALA A O 1
ATOM 743 N N . LYS A 1 92 ? 10.288 0.800 0.647 1.00 96.00 92 LYS A N 1
ATOM 744 C CA . LYS A 1 92 ? 11.712 1.190 0.695 1.00 96.00 92 LYS A CA 1
ATOM 745 C C . LYS A 1 92 ? 12.588 0.300 -0.183 1.00 96.00 92 LYS A C 1
ATOM 747 O O . LYS A 1 92 ? 13.548 0.765 -0.793 1.00 96.00 92 LYS A O 1
ATOM 752 N N . ARG A 1 93 ? 12.284 -0.999 -0.251 1.00 95.25 93 ARG A N 1
ATOM 753 C CA . ARG A 1 93 ? 12.990 -1.912 -1.156 1.00 95.25 93 ARG A CA 1
ATOM 754 C C . ARG A 1 93 ? 12.707 -1.599 -2.618 1.00 95.25 93 ARG A C 1
ATOM 756 O O . ARG A 1 93 ? 13.633 -1.701 -3.417 1.00 95.25 93 ARG A O 1
ATOM 763 N N . ALA A 1 94 ? 11.475 -1.229 -2.961 1.00 92.50 94 ALA A N 1
ATOM 764 C CA . ALA A 1 94 ? 11.119 -0.822 -4.312 1.00 92.50 94 ALA A CA 1
ATOM 765 C C . ALA A 1 94 ? 11.929 0.414 -4.727 1.00 92.50 94 ALA A C 1
ATOM 767 O O . ALA A 1 94 ? 12.574 0.387 -5.776 1.00 92.50 94 ALA A O 1
ATOM 768 N N . GLU A 1 95 ? 12.007 1.437 -3.870 1.00 91.81 95 GLU A N 1
ATOM 769 C CA . GLU A 1 95 ? 12.863 2.612 -4.093 1.00 91.81 95 GLU A CA 1
ATOM 770 C C . GLU A 1 95 ? 14.333 2.216 -4.289 1.00 91.81 95 GLU A C 1
ATOM 772 O O . GLU A 1 95 ? 14.957 2.583 -5.284 1.00 91.81 95 GLU A O 1
ATOM 777 N N . ALA A 1 96 ? 14.879 1.395 -3.384 1.00 91.50 96 ALA A N 1
ATOM 778 C CA . ALA A 1 96 ? 16.264 0.928 -3.460 1.00 91.50 96 ALA A CA 1
ATOM 779 C C . ALA A 1 96 ? 16.555 0.093 -4.721 1.00 91.50 96 ALA A C 1
ATOM 781 O O . ALA A 1 96 ? 17.702 0.019 -5.158 1.00 91.50 96 ALA A O 1
ATOM 782 N N . SER A 1 97 ? 15.529 -0.534 -5.302 1.00 89.12 97 SER A N 1
ATOM 783 C CA . SER A 1 97 ? 15.625 -1.293 -6.552 1.00 89.12 97 SER A CA 1
ATOM 784 C C . SER A 1 97 ? 15.480 -0.439 -7.816 1.00 89.12 97 SER A C 1
ATOM 786 O O . SER A 1 97 ? 15.608 -0.982 -8.908 1.00 89.12 97 SER A O 1
ATOM 788 N N . GLY A 1 98 ? 15.222 0.869 -7.694 1.00 88.12 98 GLY A N 1
ATOM 789 C CA . GLY A 1 98 ? 15.128 1.799 -8.826 1.00 88.12 98 GLY A CA 1
ATOM 790 C C . GLY A 1 98 ? 13.737 2.382 -9.087 1.00 88.12 98 GLY A C 1
ATOM 791 O O . GLY A 1 98 ? 13.575 3.146 -10.038 1.00 88.12 98 GLY A O 1
ATOM 792 N N . LEU A 1 99 ? 12.729 2.084 -8.257 1.00 89.25 99 LEU A N 1
ATOM 793 C CA . LEU A 1 99 ? 11.428 2.747 -8.362 1.00 89.25 99 LEU A CA 1
ATOM 794 C C . LEU A 1 99 ? 11.580 4.230 -7.988 1.00 89.25 99 LEU A C 1
ATOM 796 O O . LEU A 1 99 ? 11.841 4.566 -6.837 1.00 89.25 99 LEU A O 1
ATOM 800 N N . THR A 1 100 ? 11.392 5.125 -8.957 1.00 87.38 100 THR A N 1
ATOM 801 C CA . THR A 1 100 ? 11.515 6.576 -8.758 1.00 87.38 100 THR A CA 1
ATOM 802 C C . THR A 1 100 ? 10.427 7.335 -9.513 1.00 87.38 100 THR A C 1
ATOM 804 O O . THR A 1 100 ? 9.852 6.826 -10.476 1.00 87.38 100 THR A O 1
ATOM 807 N N . ALA A 1 101 ? 10.184 8.590 -9.120 1.00 81.94 101 ALA A N 1
ATOM 808 C CA . ALA A 1 101 ? 9.234 9.480 -9.794 1.00 81.94 101 ALA A CA 1
ATOM 809 C C . ALA A 1 101 ? 9.609 9.789 -11.258 1.00 81.94 101 ALA A C 1
ATOM 811 O O . ALA A 1 101 ? 8.739 10.086 -12.082 1.00 81.94 101 ALA A O 1
ATOM 812 N N . ALA A 1 102 ? 10.902 9.747 -11.585 1.00 75.50 102 ALA A N 1
ATOM 813 C CA . ALA A 1 102 ? 11.395 10.100 -12.910 1.00 75.50 102 ALA A CA 1
ATOM 814 C C . ALA A 1 102 ? 11.071 9.004 -13.951 1.00 75.50 102 ALA A C 1
ATOM 816 O O . ALA A 1 102 ? 10.613 9.327 -15.049 1.00 75.50 102 ALA A O 1
ATOM 817 N N . ALA A 1 103 ? 11.098 7.731 -13.523 1.00 64.56 103 ALA A N 1
ATOM 818 C CA . ALA A 1 103 ? 10.883 6.524 -14.336 1.00 64.56 103 ALA A CA 1
ATOM 819 C C . ALA A 1 103 ? 11.958 6.289 -15.424 1.00 64.56 103 ALA A C 1
ATOM 821 O O . ALA A 1 103 ? 11.689 5.666 -16.448 1.00 64.56 103 ALA A O 1
ATOM 822 N N . ASP A 1 104 ? 13.183 6.772 -15.190 1.00 64.25 104 ASP A N 1
ATOM 823 C CA . ASP A 1 104 ? 14.226 6.879 -16.223 1.00 64.25 104 ASP A CA 1
ATOM 824 C C . ASP A 1 104 ? 14.986 5.569 -16.486 1.00 64.25 104 ASP A C 1
ATOM 826 O O . ASP A 1 104 ? 15.516 5.361 -17.577 1.00 64.25 104 ASP A O 1
ATOM 830 N N . VAL A 1 105 ? 15.063 4.681 -15.488 1.00 60.28 105 VAL A N 1
ATOM 831 C CA . VAL A 1 105 ? 15.734 3.378 -15.580 1.00 60.28 105 VAL A CA 1
ATOM 832 C C . VAL A 1 105 ? 14.943 2.371 -14.763 1.00 60.28 105 VAL A C 1
ATOM 834 O O . VAL A 1 105 ? 14.759 2.557 -13.562 1.00 60.28 105 VAL A O 1
ATOM 837 N N . LEU A 1 106 ? 14.490 1.301 -15.415 1.00 67.94 106 LEU A N 1
ATOM 838 C CA . LEU A 1 106 ? 13.734 0.243 -14.764 1.00 67.94 106 LEU A CA 1
ATOM 839 C C . LEU A 1 106 ? 14.186 -1.138 -15.170 1.00 67.94 106 LEU A C 1
ATOM 841 O O . LEU A 1 106 ? 14.415 -1.411 -16.347 1.00 67.94 106 LEU A O 1
ATOM 845 N N . THR A 1 107 ? 14.284 -2.004 -14.168 1.00 75.19 107 THR A N 1
ATOM 846 C CA . THR A 1 107 ? 14.671 -3.396 -14.341 1.00 75.19 107 THR A CA 1
ATOM 847 C C . THR A 1 107 ? 13.501 -4.313 -14.005 1.00 75.19 107 THR A C 1
ATOM 849 O O . THR A 1 107 ? 12.579 -3.945 -13.270 1.00 75.19 107 THR A O 1
ATOM 852 N N . ILE A 1 108 ? 13.554 -5.536 -14.534 1.00 80.50 108 ILE A N 1
ATOM 853 C CA . ILE A 1 108 ? 12.648 -6.618 -14.131 1.00 80.50 108 ILE A CA 1
ATOM 854 C C . ILE A 1 108 ? 12.727 -6.819 -12.610 1.00 80.50 108 ILE A C 1
ATOM 856 O O . ILE A 1 108 ? 11.692 -6.965 -11.967 1.00 80.50 108 ILE A O 1
ATOM 860 N N . ASP A 1 109 ? 13.919 -6.698 -12.016 1.00 85.88 109 ASP A N 1
ATOM 861 C CA . ASP A 1 109 ? 14.111 -6.784 -10.565 1.00 85.88 109 ASP A CA 1
ATOM 862 C C . ASP A 1 109 ? 13.308 -5.714 -9.804 1.00 85.88 109 ASP A C 1
ATOM 864 O O . ASP A 1 109 ? 12.699 -6.018 -8.777 1.00 85.88 109 ASP A O 1
ATOM 868 N N . THR A 1 110 ? 13.251 -4.469 -10.304 1.00 89.06 110 THR A N 1
ATOM 869 C CA . THR A 1 110 ? 12.387 -3.427 -9.724 1.00 89.06 110 THR A CA 1
ATOM 870 C C . THR A 1 110 ? 10.925 -3.866 -9.766 1.00 89.06 110 THR A C 1
ATOM 872 O O . THR A 1 110 ? 10.212 -3.754 -8.767 1.00 89.06 110 THR A O 1
ATOM 875 N N . ALA A 1 111 ? 10.474 -4.406 -10.902 1.00 90.19 111 ALA A N 1
ATOM 876 C CA . ALA A 1 111 ? 9.099 -4.863 -11.063 1.00 90.19 111 ALA A CA 1
ATOM 877 C C . ALA A 1 111 ? 8.758 -6.052 -10.156 1.00 90.19 111 ALA A C 1
ATOM 879 O O . ALA A 1 111 ? 7.668 -6.083 -9.592 1.00 90.19 111 ALA A O 1
ATOM 880 N N . GLU A 1 112 ? 9.686 -6.982 -9.926 1.00 92.06 112 GLU A N 1
ATOM 881 C CA . GLU A 1 112 ? 9.497 -8.072 -8.964 1.00 92.06 112 GLU A CA 1
ATOM 882 C C . GLU A 1 112 ? 9.346 -7.571 -7.525 1.00 92.06 112 GLU A C 1
ATOM 884 O O . GLU A 1 112 ? 8.520 -8.083 -6.765 1.00 92.06 112 GLU A O 1
ATOM 889 N N . VAL A 1 113 ? 10.143 -6.579 -7.120 1.00 92.94 113 VAL A N 1
ATOM 890 C CA . VAL A 1 113 ? 10.051 -6.010 -5.769 1.00 92.94 113 VAL A CA 1
ATOM 891 C C . VAL A 1 113 ? 8.728 -5.269 -5.590 1.00 92.94 113 VAL A C 1
ATOM 893 O O . VAL A 1 113 ? 8.070 -5.431 -4.560 1.00 92.94 113 VAL A O 1
ATOM 896 N N . VAL A 1 114 ? 8.304 -4.509 -6.600 1.00 94.00 114 VAL A N 1
ATOM 897 C CA . VAL A 1 114 ? 7.006 -3.829 -6.590 1.00 94.00 114 VAL A CA 1
ATOM 898 C C . VAL A 1 114 ? 5.846 -4.828 -6.608 1.00 94.00 114 VAL A C 1
ATOM 900 O O . VAL A 1 114 ? 4.874 -4.634 -5.885 1.00 94.00 114 VAL A O 1
ATOM 903 N N . ASP A 1 115 ? 5.937 -5.926 -7.358 1.00 94.75 115 ASP A N 1
ATOM 904 C CA . ASP A 1 115 ? 4.902 -6.969 -7.374 1.00 94.75 115 ASP A CA 1
ATOM 905 C C . ASP A 1 115 ? 4.692 -7.572 -5.981 1.00 94.75 115 ASP A C 1
ATOM 907 O O . ASP A 1 115 ? 3.555 -7.783 -5.557 1.00 94.75 115 ASP A O 1
ATOM 911 N N . ARG A 1 116 ? 5.776 -7.770 -5.219 1.00 96.38 116 ARG A N 1
ATOM 912 C CA . ARG A 1 116 ? 5.682 -8.211 -3.819 1.00 96.38 116 ARG A CA 1
ATOM 913 C C . ARG A 1 116 ? 4.968 -7.187 -2.945 1.00 96.38 116 ARG A C 1
ATOM 915 O O . ARG A 1 116 ? 4.173 -7.593 -2.103 1.00 96.38 116 ARG A O 1
ATOM 922 N N . PHE A 1 117 ? 5.230 -5.891 -3.140 1.00 96.94 117 PHE A N 1
ATOM 923 C CA . PHE A 1 117 ? 4.496 -4.831 -2.444 1.00 96.94 117 PHE A CA 1
ATOM 924 C C . PHE A 1 117 ? 3.001 -4.898 -2.772 1.00 96.94 117 PHE A C 1
ATOM 926 O O . PHE A 1 117 ? 2.186 -4.967 -1.861 1.00 96.94 117 PHE A O 1
ATOM 933 N N . VAL A 1 118 ? 2.647 -4.936 -4.059 1.00 95.75 118 VAL A N 1
ATOM 934 C CA . VAL A 1 118 ? 1.251 -4.942 -4.525 1.00 95.75 118 VAL A CA 1
ATOM 935 C C . VAL A 1 118 ? 0.485 -6.147 -3.976 1.00 95.75 118 VAL A C 1
ATOM 937 O O . VAL A 1 118 ? -0.618 -5.983 -3.469 1.00 95.75 118 VAL A O 1
ATOM 940 N N . ARG A 1 119 ? 1.075 -7.347 -4.015 1.00 95.31 119 ARG A N 1
ATOM 941 C CA . ARG A 1 119 ? 0.453 -8.560 -3.457 1.00 95.31 119 ARG A CA 1
ATOM 942 C C . ARG A 1 119 ? 0.273 -8.478 -1.945 1.00 95.31 119 ARG A C 1
ATOM 944 O O . ARG A 1 119 ? -0.795 -8.801 -1.445 1.00 95.31 119 ARG A O 1
ATOM 951 N N . ALA A 1 120 ? 1.297 -8.019 -1.224 1.00 96.38 120 ALA A N 1
ATOM 952 C CA . ALA A 1 120 ? 1.197 -7.839 0.221 1.00 96.38 120 ALA A CA 1
ATOM 953 C C . ALA A 1 120 ? 0.123 -6.805 0.589 1.00 96.38 120 ALA A C 1
ATOM 955 O O . ALA A 1 120 ? -0.543 -6.960 1.610 1.00 96.38 120 ALA A O 1
ATOM 956 N N . PHE A 1 121 ? -0.049 -5.770 -0.238 1.00 95.75 121 PHE A N 1
ATOM 957 C CA . PHE A 1 121 ? -1.064 -4.743 -0.037 1.00 95.75 121 PHE A CA 1
ATOM 958 C C . PHE A 1 121 ? -2.471 -5.301 -0.271 1.00 95.75 121 PHE A C 1
ATOM 960 O O . PHE A 1 121 ? -3.359 -5.044 0.530 1.00 95.75 121 PHE A O 1
ATOM 967 N N . ASP A 1 122 ? -2.658 -6.114 -1.313 1.00 94.00 122 ASP A N 1
ATOM 968 C CA . ASP A 1 122 ? -3.925 -6.805 -1.594 1.00 94.00 122 ASP A CA 1
ATOM 969 C C . ASP A 1 122 ? -4.322 -7.747 -0.444 1.00 94.00 122 ASP A C 1
ATOM 971 O O . ASP A 1 122 ? -5.436 -7.682 0.075 1.00 94.00 122 ASP A O 1
ATOM 975 N N . ASP A 1 123 ? -3.376 -8.559 0.038 1.00 93.81 123 ASP A N 1
ATOM 976 C CA . ASP A 1 123 ? -3.597 -9.454 1.180 1.00 93.81 123 ASP A CA 1
ATOM 977 C C . ASP A 1 123 ? -3.910 -8.689 2.475 1.00 93.81 123 ASP A C 1
ATOM 979 O O . ASP A 1 123 ? -4.657 -9.176 3.326 1.00 93.81 123 ASP A O 1
ATOM 983 N N . HIS A 1 124 ? -3.293 -7.524 2.670 1.00 94.25 124 HIS A N 1
ATOM 984 C CA . HIS A 1 124 ? -3.557 -6.647 3.807 1.00 94.25 124 HIS A CA 1
ATOM 985 C C . HIS A 1 124 ? -4.963 -6.037 3.721 1.00 94.25 124 HIS A C 1
ATOM 987 O O . HIS A 1 124 ? -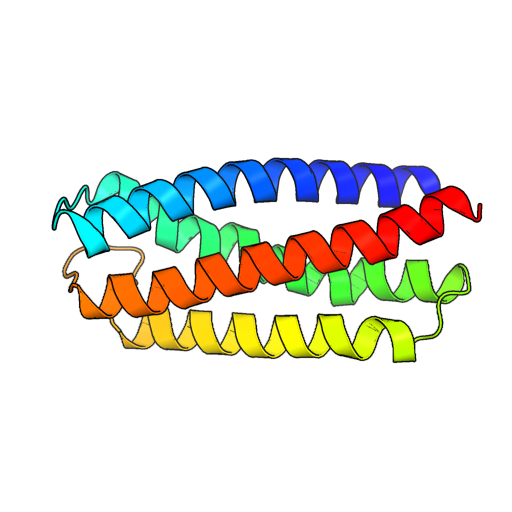5.736 -6.183 4.666 1.00 94.25 124 HIS A O 1
ATOM 993 N N . ALA A 1 125 ? -5.324 -5.459 2.573 1.00 89.94 125 ALA A N 1
ATOM 994 C CA . ALA A 1 125 ? -6.618 -4.825 2.347 1.00 89.94 125 ALA A CA 1
ATOM 995 C C . ALA A 1 125 ? -7.789 -5.798 2.573 1.00 89.94 125 ALA A C 1
ATOM 997 O O . ALA A 1 125 ? -8.753 -5.473 3.260 1.00 89.94 125 ALA A O 1
ATOM 998 N N . ARG A 1 126 ? -7.667 -7.050 2.112 1.00 88.81 126 ARG A N 1
ATOM 999 C CA . ARG A 1 126 ? -8.682 -8.090 2.363 1.00 88.81 126 ARG A CA 1
ATOM 1000 C C . ARG A 1 126 ? -8.863 -8.407 3.846 1.00 88.81 126 ARG A C 1
ATOM 1002 O O . ARG A 1 126 ? -9.988 -8.557 4.313 1.00 88.81 126 ARG A O 1
ATOM 1009 N N . ARG A 1 127 ? -7.762 -8.519 4.594 1.00 89.12 127 ARG A N 1
ATOM 1010 C CA . ARG A 1 127 ? -7.814 -8.795 6.039 1.00 89.12 127 ARG A CA 1
ATOM 1011 C C . ARG A 1 127 ? -8.355 -7.602 6.823 1.00 89.12 127 ARG A C 1
ATOM 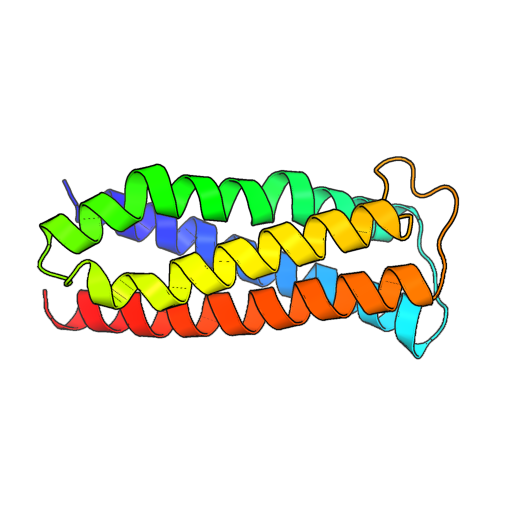1013 O O . ARG A 1 127 ? -9.017 -7.786 7.842 1.00 89.12 127 ARG A O 1
ATOM 1020 N N . GLU A 1 128 ? -8.090 -6.394 6.343 1.00 88.19 128 GLU A N 1
ATOM 1021 C CA . GLU A 1 128 ? -8.691 -5.183 6.877 1.00 88.19 128 GLU A CA 1
ATOM 1022 C C . GLU A 1 128 ? -10.216 -5.161 6.661 1.00 88.19 128 GLU A C 1
ATOM 1024 O O . GLU A 1 128 ? -10.968 -4.962 7.618 1.00 88.19 128 GLU A O 1
ATOM 1029 N N . GLU A 1 129 ? -10.688 -5.437 5.441 1.00 84.12 129 GLU A N 1
ATOM 1030 C CA . GLU A 1 129 ? -12.122 -5.517 5.135 1.00 84.12 129 GLU A CA 1
ATOM 1031 C C . GLU A 1 129 ? -12.839 -6.577 5.981 1.00 84.12 129 GLU A C 1
ATOM 1033 O O . GLU A 1 129 ? -13.945 -6.333 6.465 1.00 84.12 129 GLU A O 1
ATOM 1038 N N . GLU A 1 130 ? -12.218 -7.737 6.207 1.00 84.00 130 GLU A N 1
ATOM 1039 C CA . GLU A 1 130 ? -12.759 -8.779 7.086 1.00 84.00 130 GLU A CA 1
ATOM 1040 C C . GLU A 1 130 ? -12.929 -8.274 8.529 1.00 84.00 130 GLU A C 1
ATOM 1042 O O . GLU A 1 130 ? -13.973 -8.498 9.152 1.00 84.00 130 GLU A O 1
ATOM 1047 N N . LEU A 1 131 ? -11.932 -7.555 9.057 1.00 82.69 131 LEU A N 1
ATOM 1048 C CA . LEU A 1 131 ? -11.957 -7.024 10.419 1.00 82.69 131 LEU A CA 1
ATOM 1049 C C . LEU A 1 131 ? -13.011 -5.922 10.589 1.00 82.69 131 LEU A C 1
ATOM 1051 O O . LEU A 1 131 ? -13.802 -5.948 11.536 1.00 82.69 131 LEU A O 1
ATOM 1055 N N . PHE A 1 132 ? -13.040 -4.952 9.677 1.00 77.50 132 PHE A N 1
ATOM 1056 C CA . PHE A 1 132 ? -13.965 -3.820 9.760 1.00 77.50 132 PHE A CA 1
ATOM 1057 C C . PHE A 1 132 ? -15.386 -4.186 9.332 1.00 77.50 132 PHE A C 1
ATOM 1059 O O . PHE A 1 132 ? -16.352 -3.685 9.911 1.00 77.50 132 PHE A O 1
ATOM 1066 N N . GLY A 1 133 ? -15.535 -5.123 8.396 1.00 72.62 133 GLY A N 1
ATOM 1067 C CA . GLY A 1 133 ? -16.819 -5.720 8.046 1.00 72.62 133 GLY A CA 1
ATOM 1068 C C . GLY A 1 133 ? -17.465 -6.421 9.241 1.00 72.62 133 GLY A C 1
ATOM 1069 O O . GLY A 1 133 ? -18.650 -6.214 9.504 1.00 72.62 133 GLY A O 1
ATOM 1070 N N . ALA A 1 134 ? -16.685 -7.176 10.024 1.00 70.94 134 ALA A N 1
ATOM 1071 C CA . ALA A 1 134 ? -17.177 -7.812 11.245 1.00 70.94 134 ALA A CA 1
ATOM 1072 C C . ALA A 1 134 ? -17.660 -6.785 12.288 1.00 70.94 134 ALA A C 1
ATOM 1074 O O . ALA A 1 134 ? -18.713 -6.981 12.901 1.00 70.94 134 ALA A O 1
ATOM 1075 N N . LEU A 1 135 ? -16.955 -5.659 12.451 1.00 68.75 135 LEU A N 1
ATOM 1076 C CA . LEU A 1 135 ? -17.369 -4.582 13.360 1.00 68.75 135 LEU A CA 1
ATOM 1077 C C . LEU A 1 135 ? -18.695 -3.932 12.945 1.00 68.75 135 LEU A C 1
ATOM 1079 O O . LEU A 1 135 ? -19.547 -3.710 13.802 1.00 68.75 135 LEU A O 1
ATOM 1083 N N . ASN A 1 136 ? -18.918 -3.703 11.648 1.00 64.06 136 ASN A N 1
ATOM 1084 C CA . ASN A 1 136 ? -20.184 -3.157 11.142 1.00 64.06 136 ASN A CA 1
ATOM 1085 C C . ASN A 1 136 ? -21.383 -4.106 11.311 1.00 64.06 136 ASN A C 1
ATOM 1087 O O . ASN A 1 136 ? -22.519 -3.655 11.242 1.00 64.06 136 ASN A O 1
ATOM 1091 N N . THR A 1 137 ? -21.163 -5.410 11.512 1.00 59.69 137 THR A N 1
ATOM 1092 C CA . THR A 1 137 ? -22.254 -6.366 11.794 1.00 59.69 137 THR A CA 1
ATOM 1093 C C . THR A 1 137 ? -22.594 -6.506 13.279 1.00 59.69 137 THR A C 1
ATOM 1095 O O . THR A 1 137 ? -23.639 -7.062 13.615 1.00 59.69 137 THR A O 1
ATOM 1098 N N . LEU A 1 138 ? -21.718 -6.030 14.168 1.00 53.34 138 LEU A N 1
ATOM 1099 C CA . LEU A 1 138 ? -21.881 -6.108 15.624 1.00 53.34 138 LEU A CA 1
ATOM 1100 C C . LEU A 1 138 ? -22.508 -4.839 16.234 1.00 53.34 138 LEU A C 1
ATOM 1102 O O . LEU A 1 138 ? -22.909 -4.872 17.400 1.00 53.34 138 LEU A O 1
ATOM 1106 N N . HIS A 1 139 ? -22.603 -3.755 15.459 1.00 45.31 139 HIS A N 1
ATOM 1107 C CA . HIS A 1 139 ? -23.159 -2.451 15.840 1.00 45.31 139 HIS A CA 1
ATOM 1108 C C . HIS A 1 139 ? -24.344 -2.063 14.954 1.00 45.31 139 HIS A C 1
ATOM 1110 O O . HIS A 1 139 ? -25.239 -1.362 15.479 1.00 45.31 139 HIS A O 1
#

Secondary structure (DSSP, 8-state):
--HHHHHHHHHHHHHHHHHHHHHHHHHHHHHHH----HHHHHHHHHIIIIIIHHHHHHIIIIIHHHHHHTT--GGGGHHHHHHHHHHHHHHHHHHHTT--SS-----HHHHHHHHHHHHHHHHHHHHHHHHHHHHHHH-

Nearest PDB structures (foldseek):
  2p7v-assembly1_A  TM=5.123E-01  e=3.083E+00  Escherichia coli
  7sqc-assembly1_1H  TM=2.452E-01  e=3.955E+00  Chlamydomonas reinhardtii
  7sqc-assembly1_1F  TM=2.323E-01  e=6.508E+00  Chlamydomonas reinhardtii
  7sqc-assembly1_1Y  TM=2.489E-01  e=6.840E+00  Chlamydomonas reinhardtii

pLDDT: mean 85.74, std 10.93, range [45.28, 98.31]

Solvent-accessible surface area (backbone atoms only — not comparable to full-atom values): 7546 Å² total; per-residue (Å²): 130,62,66,67,53,56,52,51,50,52,55,51,50,55,57,47,51,56,52,47,55,54,38,47,52,54,34,44,36,29,53,77,70,66,52,80,51,55,71,63,50,26,49,41,41,43,41,49,66,73,43,52,53,53,46,57,52,46,38,66,70,56,45,52,59,50,47,36,74,75,67,45,59,70,76,76,45,53,62,57,55,52,47,49,53,50,45,55,50,32,51,54,46,17,42,76,48,47,55,41,80,83,45,86,57,84,48,57,68,22,28,52,40,43,44,53,34,52,52,54,48,52,58,43,51,53,54,49,49,55,55,53,51,52,52,67,73,78,107

Sequence (139 aa):
MSASLLESIHHQHVRLLDKLAETSAVVRSVRDDGILDPVRWREVYRFIHEVALPHLNHEEAELFPVVVSMGLPAEALEFLKRDHENLRFLAKRAEASGLTAAADVLTIDTAEVVDRFVRAFDDHARREEELFGALNTLH

Mean predicted aligned error: 5.1 Å

Radius of gyration: 16.2 Å; Cα contacts (8 Å, |Δi|>4): 99; chains: 1; bounding box: 39×22×43 Å